Protein AF-A0A7W1K5Y5-F1 (afdb_monomer_lite)

Radius of gyration: 14.54 Å; chains: 1; bounding box: 31×32×37 Å

Sequence (139 aa):
MLELPGAWGYDALVDNRMPPELSLALRAKARAANARMVLLRRPGRQESGGGVCYLAHTGPRRSWLERLRLASPEDLLDVDLTHFDEGEPAQAGRIDRRPLYLVCTNGRRDPCCAERGRQVAARLAEALGDRVWECTHIG

Secondary structure (DSSP, 8-state):
-EE--S---SSTTTSSSS-HHHHHHHHHHHHHTTPPP-EEE-STTPPP-S-EEEEEEE-SS-EEEEEEE-SSGGGGGSS--TTTTTT----SSEE--SPPEEEE--TTT-HHHHHHHHHHHHHHHHHHGGGEEEES---

pLDDT: mean 90.52, std 7.07, range [66.94, 97.38]

Structure (mmCIF, N/CA/C/O backbone):
data_AF-A0A7W1K5Y5-F1
#
_entry.id   AF-A0A7W1K5Y5-F1
#
loop_
_atom_site.group_PDB
_atom_site.id
_atom_site.type_symbol
_atom_site.label_atom_id
_atom_site.label_alt_id
_atom_site.label_comp_id
_atom_site.label_asym_id
_atom_site.label_entity_id
_atom_site.label_seq_id
_atom_site.pdbx_PDB_ins_code
_atom_site.Cartn_x
_atom_site.Cartn_y
_atom_site.Cartn_z
_atom_site.occupancy
_atom_site.B_iso_or_equiv
_atom_site.auth_seq_id
_atom_site.auth_comp_id
_atom_site.auth_asym_id
_atom_site.auth_atom_id
_atom_site.pdbx_PDB_model_num
ATOM 1 N N . MET A 1 1 ? 0.009 -4.053 -3.837 1.00 95.62 1 MET A N 1
ATOM 2 C CA . MET A 1 1 ? -0.352 -3.620 -2.470 1.00 95.62 1 MET A CA 1
ATOM 3 C C . MET A 1 1 ? 0.866 -3.798 -1.583 1.00 95.62 1 MET A C 1
ATOM 5 O O . MET A 1 1 ? 1.397 -4.897 -1.556 1.00 95.62 1 MET A O 1
ATOM 9 N N . LEU A 1 2 ? 1.326 -2.759 -0.896 1.00 95.62 2 LEU A N 1
ATOM 10 C CA . LEU A 1 2 ? 2.610 -2.761 -0.186 1.00 95.62 2 LEU A CA 1
ATOM 11 C C . LEU A 1 2 ? 2.406 -2.533 1.313 1.00 95.62 2 LEU A C 1
ATOM 13 O O . LEU A 1 2 ? 1.738 -1.574 1.692 1.00 95.62 2 LEU A O 1
ATOM 17 N N . GLU A 1 3 ? 2.992 -3.372 2.164 1.00 95.12 3 GLU A N 1
ATOM 18 C CA . GLU A 1 3 ? 3.049 -3.130 3.605 1.00 95.12 3 GLU A CA 1
ATOM 19 C C . GLU A 1 3 ? 3.913 -1.900 3.904 1.00 95.12 3 GLU A C 1
ATOM 21 O O . GLU A 1 3 ? 5.137 -1.917 3.781 1.00 95.12 3 GLU A O 1
ATOM 26 N N . LEU A 1 4 ? 3.254 -0.825 4.329 1.00 92.75 4 LEU A N 1
ATOM 27 C CA . LEU A 1 4 ? 3.894 0.399 4.779 1.00 92.75 4 LEU A CA 1
ATOM 28 C C . LEU A 1 4 ? 3.160 0.946 6.016 1.00 92.75 4 LEU A C 1
ATOM 30 O O . LEU A 1 4 ? 2.280 1.808 5.899 1.00 92.75 4 LEU A O 1
ATOM 34 N N . PRO A 1 5 ? 3.512 0.443 7.216 1.00 88.62 5 PRO A N 1
ATOM 35 C CA . PRO A 1 5 ? 2.993 0.947 8.478 1.00 88.62 5 PRO A CA 1
ATOM 36 C C . PRO A 1 5 ? 3.270 2.439 8.673 1.00 88.62 5 PRO A C 1
ATOM 38 O O . PRO A 1 5 ? 4.293 2.959 8.238 1.00 88.62 5 PRO A O 1
ATOM 41 N N . GLY A 1 6 ? 2.386 3.117 9.400 1.00 86.31 6 GLY A N 1
ATOM 42 C CA . GLY A 1 6 ? 2.520 4.539 9.710 1.00 86.31 6 GLY A CA 1
ATOM 43 C C . GLY A 1 6 ? 1.257 5.330 9.398 1.00 86.31 6 GLY A C 1
ATOM 44 O O . GLY A 1 6 ? 0.188 4.763 9.146 1.00 86.31 6 GLY A O 1
ATOM 45 N N . ALA A 1 7 ? 1.382 6.653 9.474 1.00 85.56 7 ALA A N 1
ATOM 46 C CA . ALA A 1 7 ? 0.328 7.574 9.079 1.00 85.56 7 ALA A CA 1
ATOM 47 C C . ALA A 1 7 ? 0.278 7.707 7.550 1.00 85.56 7 ALA A C 1
ATOM 49 O O . ALA A 1 7 ? 1.309 7.669 6.883 1.00 85.56 7 ALA A O 1
ATOM 50 N N . TRP A 1 8 ? -0.931 7.886 7.022 1.00 89.94 8 TRP A N 1
ATOM 51 C CA . TRP A 1 8 ? -1.182 8.160 5.611 1.00 89.94 8 TRP A CA 1
ATOM 52 C C . TRP A 1 8 ? -1.906 9.500 5.495 1.00 89.94 8 TRP A C 1
ATOM 54 O O . TRP A 1 8 ? -2.828 9.773 6.274 1.00 89.94 8 TRP A O 1
ATOM 64 N N . GLY A 1 9 ? -1.473 10.336 4.556 1.00 85.75 9 GLY A N 1
ATOM 65 C CA . GLY A 1 9 ? -2.149 11.585 4.228 1.00 85.75 9 GLY A CA 1
ATOM 66 C C . GLY A 1 9 ? -3.311 11.407 3.252 1.00 85.75 9 GLY A C 1
ATOM 67 O O . GLY A 1 9 ? -3.947 10.349 3.187 1.00 85.75 9 GLY A O 1
ATOM 68 N N . TYR A 1 10 ? -3.610 12.478 2.518 1.00 84.50 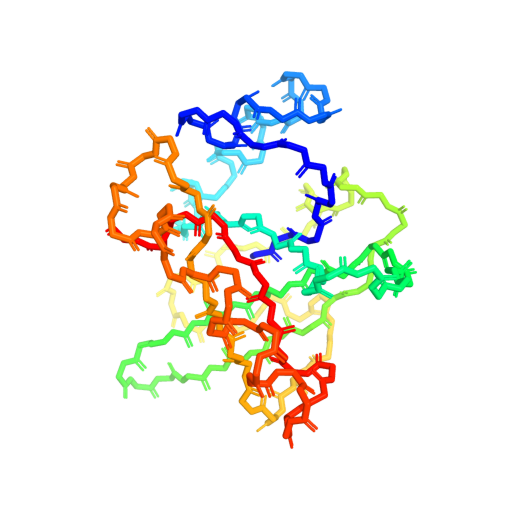10 TYR A N 1
ATOM 69 C CA . TYR A 1 10 ? -4.727 12.496 1.577 1.00 84.50 10 TYR A CA 1
ATOM 70 C C . TYR A 1 10 ? -4.392 11.649 0.345 1.00 84.50 10 TYR A C 1
ATOM 72 O O . TYR A 1 10 ? -5.108 10.687 0.042 1.00 84.50 10 TYR A O 1
ATOM 80 N N . ASP A 1 11 ? -3.254 11.933 -0.298 1.00 86.19 11 ASP A N 1
ATOM 81 C CA . ASP A 1 11 ? -2.668 11.034 -1.289 1.00 86.19 11 ASP A CA 1
ATOM 82 C C . ASP A 1 11 ? -1.679 10.120 -0.578 1.00 86.19 11 ASP A C 1
ATOM 84 O O . ASP A 1 11 ? -0.502 10.424 -0.448 1.00 86.19 11 ASP A O 1
ATOM 88 N N . ALA A 1 12 ? -2.160 8.982 -0.091 1.00 86.62 12 ALA A N 1
ATOM 89 C CA . ALA A 1 12 ? -1.344 8.094 0.721 1.00 86.62 12 ALA A CA 1
ATOM 90 C C . ALA A 1 12 ? -0.072 7.585 0.022 1.00 86.62 12 ALA A C 1
ATOM 92 O O . ALA A 1 12 ? 0.862 7.209 0.722 1.00 86.62 12 ALA A O 1
ATOM 93 N N . LEU A 1 13 ? -0.007 7.562 -1.316 1.00 86.75 13 LEU A N 1
ATOM 94 C CA . LEU A 1 13 ? 1.216 7.158 -2.018 1.00 86.75 13 LEU A CA 1
ATOM 95 C C . LEU A 1 13 ? 2.296 8.233 -1.987 1.00 86.75 13 LEU A C 1
ATOM 97 O O . LEU A 1 13 ? 3.454 7.877 -2.123 1.00 86.75 13 LEU A O 1
ATOM 101 N N . VAL A 1 14 ? 1.941 9.499 -1.777 1.00 87.56 14 VAL A N 1
ATOM 102 C CA . VAL A 1 14 ? 2.892 10.617 -1.667 1.00 87.56 14 VAL A CA 1
ATOM 103 C C . VAL A 1 14 ? 3.065 11.032 -0.204 1.00 87.56 14 VAL A C 1
ATOM 105 O O . VAL A 1 14 ? 4.177 11.209 0.278 1.00 87.56 14 VAL A O 1
ATOM 108 N N . ASP A 1 15 ? 1.960 11.103 0.533 1.00 87.88 15 ASP A N 1
ATOM 109 C CA . ASP A 1 15 ? 1.890 11.490 1.935 1.00 87.88 15 ASP A CA 1
ATOM 110 C C . ASP A 1 15 ? 2.100 10.275 2.855 1.00 87.88 15 ASP A C 1
ATOM 112 O O . ASP A 1 15 ? 1.188 9.822 3.564 1.00 87.88 15 ASP A O 1
ATOM 116 N N . ASN A 1 16 ? 3.303 9.710 2.823 1.00 91.25 16 ASN A N 1
ATOM 117 C CA . ASN A 1 16 ? 3.702 8.609 3.694 1.00 91.25 16 ASN A CA 1
ATOM 118 C C . ASN A 1 16 ? 5.177 8.742 4.111 1.00 91.25 16 ASN A C 1
ATOM 120 O O . ASN A 1 16 ? 5.788 9.794 3.969 1.00 91.25 16 ASN A O 1
ATOM 124 N N . ARG A 1 17 ? 5.731 7.684 4.707 1.00 89.88 17 ARG A N 1
ATOM 125 C CA . ARG A 1 17 ? 7.096 7.667 5.252 1.00 89.88 17 ARG A CA 1
ATOM 126 C C . ARG A 1 17 ? 8.194 7.290 4.245 1.00 89.88 17 ARG A C 1
ATOM 128 O O . ARG A 1 17 ? 9.358 7.291 4.627 1.00 89.88 17 ARG A O 1
ATOM 135 N N . MET A 1 18 ? 7.844 6.856 3.033 1.00 91.56 18 MET A N 1
ATOM 136 C CA . MET A 1 18 ? 8.817 6.536 1.985 1.00 91.56 18 MET A CA 1
ATOM 137 C C . MET A 1 18 ? 9.437 7.823 1.433 1.00 91.56 18 MET A C 1
ATOM 139 O O . MET A 1 18 ? 8.774 8.863 1.432 1.00 91.56 18 MET A O 1
ATOM 143 N N . PRO A 1 19 ? 10.667 7.750 0.897 1.00 93.12 19 PRO A N 1
ATOM 144 C CA . PRO A 1 19 ? 11.231 8.838 0.113 1.00 93.12 19 PRO A CA 1
ATOM 145 C C . PRO A 1 19 ? 10.275 9.261 -1.023 1.00 93.12 19 PRO A C 1
ATOM 147 O O . PRO A 1 19 ? 9.678 8.389 -1.675 1.00 93.12 19 PRO A O 1
ATOM 150 N N . PRO A 1 20 ? 10.100 10.571 -1.279 1.00 92.88 20 PRO A N 1
ATOM 151 C CA . PRO A 1 20 ? 9.228 11.060 -2.348 1.00 92.88 20 PRO A CA 1
ATOM 152 C C . PRO A 1 20 ? 9.586 10.497 -3.727 1.00 92.88 20 PRO A C 1
ATOM 154 O O . PRO A 1 20 ? 8.702 10.154 -4.511 1.00 92.88 20 PRO A O 1
ATOM 157 N N . GLU A 1 21 ? 10.876 10.342 -4.014 1.00 95.25 21 GLU A N 1
ATOM 158 C CA . GLU A 1 21 ? 11.390 9.842 -5.290 1.00 95.25 21 GLU A CA 1
ATOM 159 C C . GLU A 1 21 ? 10.963 8.388 -5.516 1.00 95.25 21 GLU A C 1
ATOM 161 O O . GLU A 1 21 ? 10.482 8.033 -6.594 1.00 95.25 21 GLU A O 1
ATOM 166 N N . LEU A 1 22 ? 11.056 7.565 -4.468 1.00 94.88 22 LEU A N 1
ATOM 167 C CA . LEU A 1 22 ? 10.615 6.174 -4.501 1.00 94.88 22 LEU A CA 1
ATOM 168 C C . LEU A 1 22 ? 9.099 6.073 -4.682 1.00 94.88 22 LEU A C 1
ATOM 170 O O . LEU A 1 22 ? 8.612 5.301 -5.508 1.00 94.88 22 LEU A O 1
ATOM 174 N N . SER A 1 23 ? 8.350 6.892 -3.947 1.00 94.38 23 SER A N 1
ATOM 175 C CA . SER A 1 23 ? 6.893 6.978 -4.065 1.00 94.38 23 SER A CA 1
ATOM 176 C C . SER A 1 23 ? 6.447 7.305 -5.495 1.00 94.38 23 SER A C 1
ATOM 178 O O . SER A 1 23 ? 5.547 6.658 -6.041 1.00 94.38 23 SER A O 1
ATOM 180 N N . LEU A 1 24 ? 7.110 8.274 -6.135 1.00 94.56 24 LEU A N 1
ATOM 181 C CA . LEU A 1 24 ? 6.850 8.660 -7.522 1.00 94.56 24 LEU A CA 1
ATOM 182 C C . LEU A 1 24 ? 7.232 7.555 -8.514 1.00 94.56 24 LEU A C 1
ATOM 184 O O . LEU A 1 24 ? 6.452 7.273 -9.427 1.00 94.56 24 LEU A O 1
ATOM 188 N N . ALA A 1 25 ? 8.379 6.900 -8.321 1.00 96.19 25 ALA A N 1
ATOM 189 C CA . ALA A 1 25 ? 8.826 5.799 -9.172 1.00 96.19 25 ALA A CA 1
ATOM 190 C C . ALA A 1 25 ? 7.856 4.606 -9.120 1.00 96.19 25 ALA A C 1
ATOM 192 O O . ALA A 1 25 ? 7.428 4.103 -10.162 1.00 96.19 25 ALA A O 1
ATOM 193 N N . LEU A 1 26 ? 7.424 4.204 -7.921 1.00 95.38 26 LEU A N 1
ATOM 194 C CA . LEU A 1 26 ? 6.448 3.125 -7.741 1.00 95.38 26 LEU A CA 1
ATOM 195 C C . LEU A 1 26 ? 5.081 3.488 -8.331 1.00 95.38 26 LEU A C 1
ATOM 197 O O . LEU A 1 26 ? 4.442 2.650 -8.972 1.00 95.38 26 LEU A O 1
ATOM 201 N N . ARG A 1 27 ? 4.648 4.747 -8.188 1.00 94.25 27 ARG A N 1
ATOM 202 C CA . ARG A 1 27 ? 3.419 5.246 -8.823 1.00 94.25 27 ARG A CA 1
ATOM 203 C C . ARG A 1 27 ? 3.502 5.182 -10.347 1.00 94.25 27 ARG A C 1
ATOM 205 O O . ARG A 1 27 ? 2.538 4.759 -10.985 1.00 94.25 27 ARG A O 1
ATOM 212 N N . ALA A 1 28 ? 4.629 5.590 -10.929 1.00 95.44 28 ALA A N 1
ATOM 213 C CA . ALA A 1 28 ? 4.851 5.528 -12.370 1.00 95.44 28 ALA A CA 1
ATOM 214 C C . ALA A 1 28 ? 4.860 4.077 -12.876 1.00 95.44 28 ALA A C 1
ATOM 216 O O . ALA A 1 28 ? 4.167 3.772 -13.846 1.00 95.44 28 ALA A O 1
ATOM 217 N N . LYS A 1 29 ? 5.556 3.172 -12.175 1.00 95.69 29 LYS A N 1
ATOM 218 C CA . LYS A 1 29 ? 5.602 1.739 -12.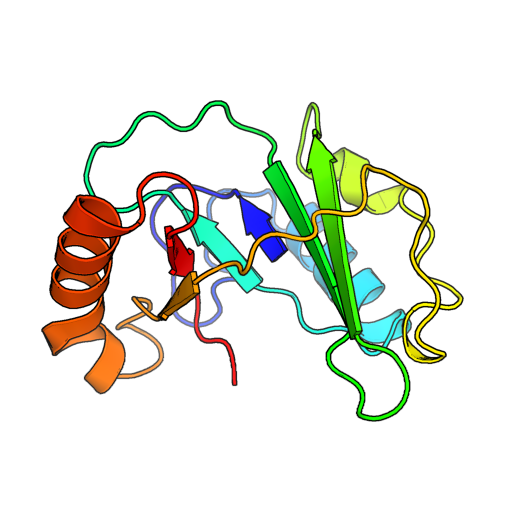499 1.00 95.69 29 LYS A CA 1
ATOM 219 C C . LYS A 1 29 ? 4.217 1.093 -12.440 1.00 95.69 29 LYS A C 1
ATOM 221 O O . LYS A 1 29 ? 3.810 0.434 -13.391 1.00 95.69 29 LYS A O 1
ATOM 226 N N . ALA A 1 30 ? 3.459 1.334 -11.367 1.00 94.25 30 ALA A N 1
ATOM 227 C CA . ALA A 1 30 ? 2.087 0.841 -11.249 1.00 94.25 30 ALA A CA 1
ATOM 228 C C . ALA A 1 30 ? 1.197 1.372 -12.384 1.00 94.25 30 ALA A C 1
ATOM 230 O O . ALA A 1 30 ? 0.463 0.601 -12.994 1.00 94.25 30 ALA A O 1
ATOM 231 N N . ARG A 1 31 ? 1.308 2.664 -12.726 1.00 94.50 31 ARG A N 1
ATOM 232 C CA . ARG A 1 31 ? 0.556 3.263 -13.838 1.00 94.50 31 ARG A CA 1
ATOM 233 C C . ARG A 1 31 ? 0.909 2.631 -15.188 1.00 94.50 31 ARG A C 1
ATOM 235 O O . ARG A 1 31 ? 0.000 2.391 -15.974 1.00 94.50 31 ARG A O 1
ATOM 242 N N . ALA A 1 32 ? 2.189 2.370 -15.451 1.00 95.69 32 ALA A N 1
ATOM 243 C CA . ALA A 1 32 ? 2.638 1.723 -16.685 1.00 95.69 32 ALA A CA 1
ATOM 244 C C . ALA A 1 32 ? 2.074 0.299 -16.834 1.00 95.69 32 ALA A C 1
ATOM 246 O O . ALA A 1 32 ? 1.753 -0.113 -17.940 1.00 95.69 32 ALA A O 1
ATOM 247 N N . ALA A 1 33 ? 1.885 -0.407 -15.717 1.00 94.44 33 ALA A N 1
ATOM 248 C CA . ALA A 1 33 ? 1.278 -1.737 -15.667 1.00 94.44 33 ALA A CA 1
ATOM 249 C C . ALA A 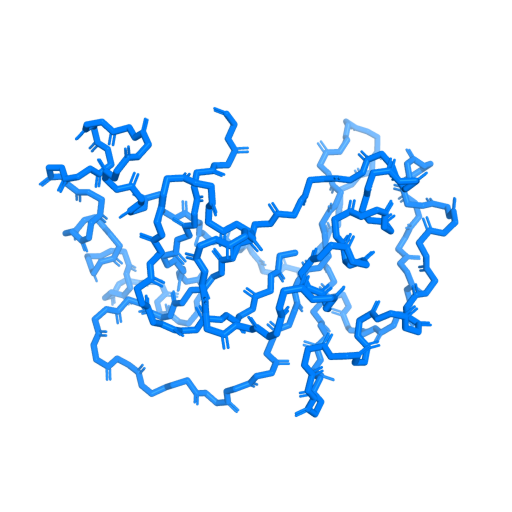1 33 ? -0.263 -1.726 -15.552 1.00 94.44 33 ALA A C 1
ATOM 251 O O . ALA A 1 33 ? -0.853 -2.749 -15.213 1.00 94.44 33 ALA A O 1
ATOM 252 N N . ASN A 1 34 ? -0.916 -0.568 -15.738 1.00 93.12 34 ASN A N 1
ATOM 253 C CA . ASN A 1 34 ? -2.356 -0.369 -15.509 1.00 93.12 34 ASN A CA 1
ATOM 254 C C . ASN A 1 34 ? -2.845 -0.849 -14.119 1.00 93.12 34 ASN A C 1
ATOM 256 O O . ASN A 1 34 ? -3.998 -1.227 -13.914 1.00 93.12 34 ASN A O 1
ATOM 260 N N . ALA A 1 35 ? -1.955 -0.828 -13.129 1.00 92.69 35 ALA A N 1
ATOM 261 C CA . ALA A 1 35 ? -2.203 -1.328 -11.790 1.00 92.69 35 ALA A CA 1
ATOM 262 C C . ALA A 1 35 ? -2.514 -0.191 -10.811 1.00 92.69 35 ALA A C 1
ATOM 264 O O . ALA A 1 35 ? -2.008 0.932 -10.904 1.00 92.69 35 ALA A O 1
ATOM 265 N N . ARG A 1 36 ? -3.308 -0.514 -9.788 1.00 92.12 36 ARG A N 1
ATOM 266 C CA . ARG A 1 36 ? -3.527 0.366 -8.638 1.00 92.12 36 ARG A CA 1
ATOM 267 C C . ARG A 1 36 ? -2.598 -0.026 -7.499 1.00 92.12 36 ARG A C 1
ATOM 269 O O . ARG A 1 36 ? -2.565 -1.179 -7.069 1.00 92.12 36 ARG A O 1
ATOM 276 N N . MET A 1 37 ? -1.897 0.960 -6.954 1.00 93.50 37 MET A N 1
ATOM 277 C CA . MET A 1 37 ? -1.103 0.777 -5.747 1.00 93.50 37 MET A CA 1
ATOM 278 C C . MET A 1 37 ? -1.905 1.190 -4.508 1.00 93.50 37 MET A C 1
ATOM 280 O O . MET A 1 37 ? -2.609 2.196 -4.500 1.00 93.50 37 MET A O 1
ATOM 284 N N . VAL A 1 38 ? -1.801 0.371 -3.465 1.00 94.81 38 VAL A N 1
ATOM 285 C CA . VAL A 1 38 ? -2.496 0.513 -2.180 1.00 94.81 38 VAL A CA 1
ATOM 286 C C . VAL A 1 38 ? -1.478 0.201 -1.093 1.00 94.81 38 VAL A C 1
ATOM 288 O O . VAL A 1 38 ? -0.727 -0.772 -1.233 1.00 94.81 38 VAL A O 1
ATOM 291 N N . LEU A 1 39 ? -1.451 1.001 -0.030 1.00 95.19 39 LEU A N 1
ATOM 292 C CA . LEU A 1 39 ? -0.611 0.734 1.134 1.00 95.19 39 LEU A CA 1
ATOM 293 C C . LEU A 1 39 ? -1.397 -0.053 2.175 1.00 95.19 39 LEU A C 1
ATOM 295 O O . LEU A 1 39 ? -2.596 0.161 2.354 1.00 95.19 39 LEU A O 1
ATOM 299 N N . LEU A 1 40 ? -0.705 -0.962 2.848 1.00 95.12 40 LEU A N 1
ATOM 300 C CA . LEU A 1 40 ? -1.250 -1.873 3.840 1.00 95.12 40 LEU A CA 1
ATOM 301 C C . LEU A 1 40 ? -0.557 -1.665 5.183 1.00 95.12 40 LEU A C 1
ATOM 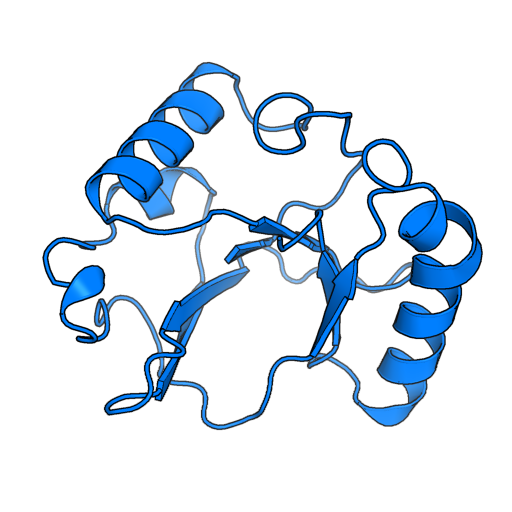303 O O . LEU A 1 40 ? 0.630 -1.345 5.244 1.00 95.12 40 LEU A O 1
ATOM 307 N N . ARG A 1 41 ? -1.279 -1.915 6.270 1.00 93.19 41 ARG A N 1
ATOM 308 C CA . ARG A 1 41 ? -0.695 -2.093 7.604 1.00 93.19 41 ARG A CA 1
ATOM 309 C C . ARG A 1 41 ? -1.526 -3.075 8.421 1.00 93.19 41 ARG A C 1
ATOM 311 O O . ARG A 1 41 ? -2.703 -3.301 8.130 1.00 93.19 41 ARG A O 1
ATOM 318 N N . ARG A 1 42 ? -0.913 -3.672 9.439 1.00 93.31 42 ARG A N 1
ATOM 319 C CA . ARG A 1 42 ? -1.620 -4.589 10.332 1.00 93.31 42 ARG A CA 1
ATOM 320 C C . ARG A 1 42 ? -2.657 -3.847 11.187 1.00 93.31 42 ARG A C 1
ATOM 322 O O . ARG A 1 42 ? -2.363 -2.734 11.626 1.00 93.31 42 ARG A O 1
ATOM 329 N N . PRO A 1 43 ? -3.842 -4.436 11.432 1.00 91.88 43 PRO A N 1
ATOM 330 C CA . PRO A 1 43 ? -4.806 -3.876 12.370 1.00 91.88 43 PRO A CA 1
ATOM 331 C C . PRO A 1 43 ? -4.241 -3.761 13.793 1.00 91.88 43 PRO A C 1
ATOM 333 O O . PRO A 1 43 ? -3.582 -4.668 14.306 1.00 91.88 43 PRO A O 1
ATOM 336 N N . GLY A 1 44 ? -4.529 -2.642 14.457 1.00 83.44 44 GLY A N 1
ATOM 337 C CA . GLY A 1 44 ? -4.139 -2.420 15.853 1.00 83.44 44 GLY A CA 1
ATOM 338 C C . GLY A 1 44 ? -2.621 -2.352 16.080 1.00 83.44 44 GLY A C 1
ATOM 339 O O . GLY A 1 44 ? -1.895 -1.706 15.332 1.00 83.44 44 GLY A O 1
ATOM 340 N N . ARG A 1 45 ? -2.147 -2.975 17.168 1.00 71.44 45 ARG A N 1
ATOM 341 C CA . ARG A 1 45 ? -0.721 -3.026 17.561 1.00 71.44 45 ARG A CA 1
ATOM 342 C C . ARG A 1 45 ? -0.021 -4.315 17.120 1.00 71.44 45 ARG A C 1
ATOM 344 O O . ARG A 1 45 ? 0.991 -4.686 17.702 1.00 71.44 45 ARG A O 1
ATOM 351 N N . GLN A 1 46 ? -0.575 -5.028 16.143 1.00 71.56 46 GLN A N 1
ATOM 352 C CA . GLN A 1 46 ? 0.056 -6.252 15.664 1.00 71.56 46 GLN A CA 1
ATOM 353 C C . GLN A 1 46 ? 1.426 -5.939 15.057 1.00 71.56 46 GLN A C 1
ATOM 355 O O . GLN A 1 46 ? 1.552 -5.058 14.203 1.00 71.56 46 GLN A O 1
ATOM 360 N N . GLU A 1 47 ? 2.444 -6.676 15.499 1.00 66.94 47 GLU A N 1
ATOM 361 C CA . GLU A 1 47 ? 3.783 -6.535 14.949 1.00 66.94 47 GLU A CA 1
ATOM 362 C C . GLU A 1 47 ? 3.792 -6.953 13.478 1.00 66.94 47 GLU A C 1
ATOM 364 O O . GLU A 1 47 ? 3.323 -8.022 13.078 1.00 66.94 47 GLU A O 1
ATOM 369 N N . SER A 1 48 ? 4.320 -6.056 12.655 1.00 69.19 48 SER A N 1
ATOM 370 C CA . SER A 1 48 ? 4.578 -6.312 11.250 1.00 69.19 48 SER A CA 1
ATOM 371 C C . SER A 1 48 ? 5.889 -7.089 11.162 1.00 69.19 48 SER A C 1
ATOM 373 O O . SER A 1 48 ? 6.933 -6.561 11.540 1.00 69.19 48 SER A O 1
ATOM 375 N N . GLY A 1 49 ? 5.861 -8.292 10.581 1.00 69.00 49 GLY A N 1
ATOM 376 C CA . GLY A 1 49 ? 7.082 -8.985 10.150 1.00 69.00 49 GLY A CA 1
ATOM 377 C C . GLY A 1 49 ? 7.850 -8.241 9.045 1.00 69.00 49 GLY A C 1
ATOM 378 O O . GLY A 1 49 ? 8.957 -8.656 8.703 1.00 69.00 49 GLY A O 1
ATOM 379 N N . GLY A 1 50 ? 7.260 -7.159 8.518 1.00 78.00 50 GLY A N 1
ATOM 380 C CA . GLY A 1 50 ? 7.834 -6.248 7.542 1.00 78.00 50 GLY A CA 1
ATOM 381 C C . GLY A 1 50 ? 7.892 -6.834 6.138 1.00 78.00 50 GLY A C 1
ATOM 382 O O . GLY A 1 50 ? 7.906 -8.052 5.939 1.00 78.00 50 GLY A O 1
ATOM 383 N N . GLY A 1 51 ? 7.960 -5.934 5.156 1.00 87.75 51 GLY A N 1
ATOM 384 C CA . GLY A 1 51 ? 8.336 -6.285 3.792 1.00 87.75 51 GLY A CA 1
ATOM 385 C C . GLY A 1 51 ? 7.321 -7.145 3.048 1.00 87.75 51 GLY A C 1
ATOM 386 O O . GLY A 1 51 ? 7.692 -7.820 2.097 1.00 87.75 51 GLY A O 1
ATOM 387 N N . VAL A 1 52 ? 6.049 -7.189 3.445 1.00 94.44 52 VAL A N 1
ATOM 388 C CA . VAL A 1 52 ? 5.059 -7.938 2.664 1.00 94.44 52 VAL A CA 1
ATOM 389 C C . VAL A 1 52 ? 4.522 -7.081 1.520 1.00 94.44 52 VAL A C 1
ATOM 391 O O . VAL A 1 52 ? 4.020 -5.977 1.722 1.00 94.44 52 VAL A O 1
ATOM 394 N N . CYS A 1 53 ? 4.554 -7.621 0.306 1.00 96.62 53 CYS A N 1
ATOM 395 C CA . CYS A 1 53 ? 3.830 -7.070 -0.833 1.00 96.62 53 CYS A CA 1
ATOM 396 C C . CYS A 1 53 ? 2.861 -8.123 -1.372 1.00 96.62 53 CYS A C 1
ATOM 398 O O . CYS A 1 53 ? 3.162 -9.315 -1.396 1.00 96.62 53 CYS A O 1
ATOM 400 N N . TYR A 1 54 ? 1.684 -7.675 -1.788 1.00 96.94 54 TYR A N 1
ATOM 401 C CA . TYR A 1 54 ? 0.722 -8.488 -2.510 1.00 96.94 54 TYR A CA 1
ATOM 402 C C . TYR A 1 54 ? 0.483 -7.899 -3.889 1.00 96.94 54 TYR A C 1
ATOM 404 O O . TYR A 1 54 ? 0.115 -6.728 -4.027 1.00 96.94 54 TYR A O 1
ATOM 412 N N . LEU A 1 55 ? 0.622 -8.738 -4.896 1.00 97.06 55 LEU A N 1
ATOM 413 C CA . LEU A 1 55 ? 0.165 -8.491 -6.248 1.00 97.06 55 LEU A CA 1
ATOM 414 C C . LEU A 1 55 ? -1.153 -9.235 -6.434 1.00 97.06 55 LEU A C 1
ATOM 416 O O . LEU A 1 55 ? -1.292 -10.372 -5.991 1.00 97.06 55 LEU A O 1
ATOM 420 N N . ALA A 1 56 ? -2.144 -8.579 -7.025 1.00 95.75 56 ALA A N 1
ATOM 421 C CA . ALA A 1 56 ? -3.446 -9.188 -7.231 1.00 95.75 56 ALA A CA 1
ATOM 422 C C . ALA A 1 56 ? -4.028 -8.760 -8.565 1.00 95.75 56 ALA A C 1
ATOM 424 O O . ALA A 1 56 ? -3.995 -7.578 -8.911 1.00 95.75 56 ALA A O 1
ATOM 425 N N . HIS A 1 57 ? -4.630 -9.725 -9.244 1.00 94.88 57 HIS A N 1
ATOM 426 C CA . HIS A 1 57 ? -5.452 -9.500 -10.416 1.00 94.88 57 HIS A CA 1
ATOM 427 C C . HIS A 1 57 ? -6.839 -10.084 -10.131 1.00 94.88 57 HIS A C 1
ATOM 429 O O . HIS A 1 57 ? -6.962 -11.225 -9.680 1.00 94.88 57 HIS A O 1
ATOM 435 N N . THR A 1 58 ? -7.885 -9.287 -10.346 1.00 90.44 58 THR A N 1
ATOM 436 C CA . THR A 1 58 ? -9.284 -9.625 -10.021 1.00 90.44 58 THR A CA 1
ATOM 437 C C . THR A 1 58 ? -10.172 -9.636 -11.266 1.00 90.44 58 THR A C 1
ATOM 439 O O . THR A 1 58 ? -11.360 -9.323 -11.188 1.00 90.44 58 THR A O 1
ATOM 442 N N . GLY A 1 59 ? -9.591 -9.932 -12.430 1.00 87.44 59 GLY A N 1
ATOM 443 C CA . GLY A 1 59 ? -10.318 -10.019 -13.688 1.00 87.44 59 GLY A CA 1
ATOM 444 C C . GLY A 1 59 ? -11.291 -11.209 -13.719 1.00 87.44 59 GLY A C 1
ATOM 445 O O . GLY A 1 59 ? -11.116 -12.195 -13.004 1.00 87.44 59 GLY A O 1
ATOM 446 N N . PRO A 1 60 ? -12.321 -11.168 -14.578 1.00 82.50 60 PRO A N 1
ATOM 447 C CA . PRO A 1 60 ? -13.346 -12.213 -14.629 1.00 82.50 60 PRO A CA 1
ATOM 448 C C . PRO A 1 60 ? -12.830 -13.557 -15.166 1.00 82.50 60 PRO A C 1
ATOM 450 O O . PRO A 1 60 ? -13.405 -14.599 -14.866 1.00 82.50 60 PRO A O 1
ATOM 453 N N . ARG A 1 61 ? -11.763 -13.553 -15.981 1.00 85.00 61 ARG A N 1
ATOM 454 C CA . ARG A 1 61 ? -11.209 -14.773 -16.605 1.00 85.00 61 ARG A CA 1
ATOM 455 C C . ARG A 1 61 ? -10.073 -15.393 -15.801 1.00 85.00 61 ARG A C 1
ATOM 457 O O . ARG A 1 61 ? -9.839 -16.593 -15.904 1.00 85.00 61 ARG A O 1
ATOM 464 N N . ARG A 1 62 ? -9.347 -14.576 -15.041 1.00 87.88 62 ARG A N 1
ATOM 465 C CA . ARG A 1 62 ? -8.205 -14.982 -14.223 1.00 87.88 62 ARG A CA 1
ATOM 466 C C . ARG A 1 62 ? -8.250 -14.186 -12.936 1.00 87.88 62 ARG A C 1
ATOM 468 O O . ARG A 1 62 ? -8.374 -12.970 -12.977 1.00 87.88 62 ARG A O 1
ATOM 475 N N . SER A 1 63 ? -8.129 -14.868 -11.807 1.00 92.69 63 SER A N 1
ATOM 476 C CA . SER A 1 63 ? -8.004 -14.220 -10.509 1.00 92.69 63 SER A CA 1
ATOM 477 C C . SER A 1 63 ? -6.894 -14.884 -9.725 1.00 92.69 63 SER A C 1
ATOM 479 O O . SER A 1 63 ? -6.899 -16.108 -9.562 1.00 92.69 63 SER A O 1
ATOM 481 N N . TRP A 1 64 ? -5.963 -14.091 -9.224 1.00 95.88 64 TRP A N 1
ATOM 482 C CA . TRP A 1 64 ? -4.853 -14.604 -8.442 1.00 95.88 64 TRP A CA 1
ATOM 483 C C . TRP A 1 64 ? -4.379 -13.568 -7.435 1.00 95.88 64 TRP A C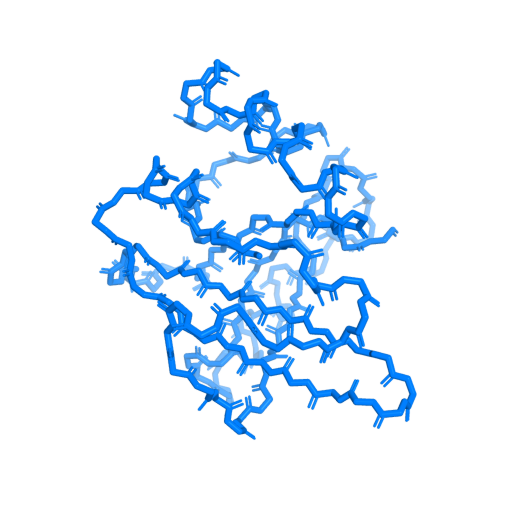 1
ATOM 485 O O . TRP A 1 64 ? -4.596 -12.363 -7.576 1.00 95.88 64 TRP A O 1
ATOM 495 N N . LEU A 1 65 ? -3.726 -14.085 -6.403 1.00 97.12 65 LEU A N 1
ATOM 496 C CA . LEU A 1 65 ? -3.055 -13.319 -5.376 1.00 97.12 65 LEU A CA 1
ATOM 497 C C . LEU A 1 65 ? -1.649 -13.889 -5.241 1.00 97.12 65 LEU A C 1
ATOM 499 O O . LEU A 1 65 ? -1.471 -15.084 -5.009 1.00 97.12 65 LEU A O 1
ATOM 503 N N . GLU A 1 66 ? -0.654 -13.036 -5.386 1.00 97.38 66 GLU A N 1
ATOM 504 C CA . GLU A 1 66 ? 0.748 -13.389 -5.256 1.00 97.38 66 GLU A CA 1
ATOM 505 C C . GLU A 1 66 ? 1.344 -12.601 -4.097 1.00 97.38 66 GLU A C 1
ATOM 507 O O . GLU A 1 66 ? 1.206 -11.381 -4.015 1.00 97.38 66 GLU A O 1
ATOM 512 N N . ARG A 1 67 ? 1.976 -13.316 -3.168 1.00 96.88 67 ARG A N 1
ATOM 513 C CA . ARG A 1 67 ? 2.620 -12.740 -1.994 1.00 96.88 67 ARG A CA 1
ATOM 514 C C . ARG A 1 67 ? 4.128 -12.742 -2.184 1.00 96.88 67 ARG A C 1
ATOM 516 O O . ARG A 1 67 ? 4.731 -13.797 -2.377 1.00 96.88 67 ARG A O 1
ATOM 523 N N . LEU A 1 68 ? 4.717 -11.567 -2.034 1.00 96.19 68 LEU A N 1
ATOM 524 C CA . LEU A 1 68 ? 6.147 -11.328 -2.085 1.00 96.19 68 LEU A CA 1
ATOM 525 C C . LEU A 1 68 ? 6.639 -10.938 -0.692 1.00 96.19 68 LEU A C 1
ATOM 527 O O . LEU A 1 68 ? 5.905 -10.335 0.105 1.00 96.19 68 LEU A O 1
ATOM 531 N N . ARG A 1 69 ? 7.898 -11.273 -0.420 1.00 95.12 69 ARG A N 1
ATOM 532 C CA . ARG A 1 69 ? 8.646 -10.740 0.712 1.00 95.12 69 ARG A CA 1
ATOM 533 C C . ARG A 1 69 ? 9.780 -9.889 0.160 1.00 95.12 69 ARG A C 1
ATOM 535 O O . ARG A 1 69 ? 10.580 -10.383 -0.620 1.00 95.12 69 ARG A O 1
ATOM 542 N N . LEU A 1 70 ? 9.804 -8.637 0.572 1.00 94.19 70 LEU A N 1
ATOM 543 C CA . LEU A 1 70 ? 10.765 -7.621 0.187 1.00 94.19 70 LEU A CA 1
ATOM 544 C C . LEU A 1 70 ? 11.687 -7.354 1.380 1.00 94.19 70 LEU A C 1
ATOM 546 O O . LEU A 1 70 ? 11.232 -7.367 2.530 1.00 94.19 70 LEU A O 1
ATOM 550 N N . ALA A 1 71 ? 12.965 -7.118 1.117 1.00 92.50 71 ALA A N 1
ATOM 551 C CA . ALA A 1 71 ? 13.882 -6.571 2.109 1.00 92.50 71 ALA A CA 1
ATOM 552 C C . ALA A 1 71 ? 13.599 -5.077 2.310 1.00 92.50 71 ALA A C 1
ATOM 554 O O . ALA A 1 71 ? 13.641 -4.588 3.443 1.00 92.50 71 ALA A O 1
ATOM 555 N N . SER A 1 72 ? 13.230 -4.377 1.235 1.00 91.75 72 SER A N 1
ATOM 556 C CA . SER A 1 72 ? 12.830 -2.975 1.283 1.00 91.75 72 SER A CA 1
ATOM 557 C C . SER A 1 72 ? 11.804 -2.618 0.191 1.00 91.75 72 SER A C 1
ATOM 559 O O . SER A 1 72 ? 11.595 -3.383 -0.749 1.00 91.75 72 SER A O 1
ATOM 561 N N . PRO A 1 73 ? 11.084 -1.485 0.304 1.00 92.56 73 PRO A N 1
ATOM 562 C CA . PRO A 1 73 ? 10.120 -1.067 -0.719 1.00 92.56 73 PRO A CA 1
ATOM 563 C C . PRO A 1 73 ? 10.718 -0.874 -2.123 1.00 92.56 73 PRO A C 1
ATOM 565 O O . PRO A 1 73 ? 9.996 -1.008 -3.111 1.00 92.56 73 PRO A O 1
ATOM 568 N N . GLU A 1 74 ? 12.012 -0.565 -2.209 1.00 94.75 74 GLU A N 1
ATOM 569 C CA . GLU A 1 74 ? 12.776 -0.385 -3.446 1.00 94.75 74 GLU A CA 1
ATOM 570 C C . GLU A 1 74 ? 12.812 -1.657 -4.296 1.00 94.75 74 GLU A C 1
ATOM 572 O O . GLU A 1 74 ? 12.695 -1.552 -5.513 1.00 94.75 74 GLU A O 1
ATOM 577 N N . ASP A 1 75 ? 12.848 -2.842 -3.674 1.00 95.25 75 ASP A N 1
ATOM 578 C CA . ASP A 1 75 ? 12.844 -4.142 -4.367 1.00 95.25 75 ASP A CA 1
ATOM 579 C C . ASP A 1 75 ? 11.632 -4.304 -5.307 1.00 95.25 75 ASP A C 1
ATOM 581 O O . ASP A 1 75 ? 11.653 -5.061 -6.276 1.00 95.25 75 ASP A O 1
ATOM 585 N N . LEU A 1 76 ? 10.537 -3.580 -5.043 1.00 94.94 76 LEU A N 1
ATOM 586 C CA . LEU A 1 76 ? 9.349 -3.602 -5.894 1.00 94.94 76 LEU A CA 1
ATOM 587 C C . LEU A 1 76 ? 9.597 -2.960 -7.271 1.00 94.94 76 LEU A C 1
ATOM 589 O O . LEU A 1 76 ? 8.830 -3.211 -8.203 1.00 94.94 76 LEU A O 1
ATOM 593 N N . LEU A 1 77 ? 10.648 -2.147 -7.424 1.00 95.75 77 LEU A N 1
ATOM 594 C CA . LEU A 1 77 ? 11.052 -1.581 -8.713 1.00 95.75 77 LEU A CA 1
ATOM 595 C C . LEU A 1 77 ? 11.617 -2.642 -9.663 1.00 95.75 77 LEU A C 1
ATOM 597 O O . LEU A 1 77 ? 11.462 -2.478 -10.874 1.00 95.75 77 LEU A O 1
ATOM 601 N N . ASP A 1 78 ? 12.152 -3.744 -9.140 1.00 95.69 78 ASP A N 1
ATOM 602 C CA . ASP A 1 78 ? 12.736 -4.831 -9.938 1.00 95.69 78 ASP A CA 1
ATOM 603 C C . ASP A 1 78 ? 11.711 -5.899 -10.345 1.00 95.69 78 ASP A C 1
ATOM 605 O O . ASP A 1 78 ? 11.974 -6.736 -11.205 1.00 95.69 78 ASP A O 1
ATOM 609 N N . VAL A 1 79 ? 10.505 -5.861 -9.772 1.00 96.56 79 VAL A N 1
ATOM 610 C CA . VAL A 1 79 ? 9.434 -6.809 -10.105 1.00 96.56 79 VAL A CA 1
ATOM 611 C C . VAL A 1 79 ? 8.907 -6.551 -11.516 1.00 96.56 79 VAL A C 1
ATOM 613 O O . VAL A 1 79 ? 8.454 -5.445 -11.823 1.00 96.56 79 VAL A O 1
ATOM 616 N N . ASP A 1 80 ? 8.917 -7.570 -12.372 1.00 95.56 80 ASP A N 1
ATOM 617 C CA . ASP A 1 80 ? 8.342 -7.475 -13.712 1.00 95.56 80 ASP A CA 1
ATOM 618 C C . ASP A 1 80 ? 6.806 -7.479 -13.650 1.00 95.56 80 ASP A C 1
ATOM 620 O O . ASP A 1 80 ? 6.183 -8.391 -13.110 1.00 95.56 80 ASP A O 1
ATOM 624 N N . LEU A 1 81 ? 6.196 -6.425 -14.191 1.00 95.25 81 LEU A N 1
ATOM 625 C CA . LEU A 1 81 ? 4.743 -6.250 -14.271 1.00 95.25 81 LEU A CA 1
ATOM 626 C C . LEU A 1 81 ? 4.269 -6.110 -15.726 1.00 95.25 81 LEU A C 1
ATOM 628 O O . LEU A 1 81 ? 3.146 -5.666 -15.959 1.00 95.25 81 LEU A O 1
ATOM 632 N N . THR A 1 82 ? 5.106 -6.463 -16.706 1.00 93.56 82 THR A N 1
ATOM 633 C CA . THR A 1 82 ? 4.839 -6.245 -18.138 1.00 93.56 82 THR A CA 1
ATOM 634 C C . THR A 1 82 ? 3.527 -6.893 -18.590 1.00 93.56 82 THR A C 1
ATOM 636 O O . THR A 1 82 ? 2.749 -6.266 -19.300 1.00 93.56 82 THR A O 1
ATOM 639 N N . HIS A 1 83 ? 3.229 -8.102 -18.102 1.00 92.19 83 HIS A N 1
ATOM 640 C CA . HIS A 1 83 ? 2.019 -8.866 -18.450 1.00 92.19 83 HIS A CA 1
ATOM 641 C C . HIS A 1 83 ? 0.907 -8.786 -17.388 1.00 92.19 83 HIS A C 1
ATOM 643 O O . HIS A 1 83 ? -0.038 -9.578 -17.387 1.00 92.19 83 HIS A O 1
ATOM 649 N N . PHE A 1 84 ? 1.000 -7.829 -16.463 1.00 91.12 84 PHE A N 1
ATOM 650 C CA . PHE A 1 84 ? 0.087 -7.745 -15.322 1.00 91.12 84 PHE A CA 1
ATOM 651 C C . PHE A 1 84 ? -1.368 -7.448 -15.733 1.00 91.12 84 PHE A C 1
ATOM 653 O O . PHE A 1 84 ? -2.307 -8.011 -15.161 1.00 91.12 84 PHE A O 1
ATOM 660 N N . ASP A 1 85 ? -1.563 -6.598 -16.746 1.00 89.94 85 ASP A N 1
ATOM 661 C CA . ASP A 1 85 ? -2.888 -6.245 -17.285 1.00 89.94 85 ASP A CA 1
ATOM 662 C C . ASP A 1 85 ? -3.512 -7.396 -18.099 1.00 89.94 85 ASP A C 1
ATOM 664 O O . ASP A 1 85 ? -4.730 -7.556 -18.143 1.00 89.94 85 ASP A O 1
ATOM 668 N N . GLU A 1 86 ? -2.677 -8.280 -18.653 1.00 90.56 86 GLU A N 1
ATOM 669 C CA . GLU A 1 86 ? -3.098 -9.504 -19.353 1.00 90.56 86 GLU A CA 1
ATOM 670 C C . GLU A 1 86 ? -3.554 -10.609 -18.379 1.00 90.56 86 GLU A C 1
ATOM 672 O O . GLU A 1 86 ? -4.074 -11.653 -18.786 1.00 90.56 86 GLU A O 1
ATOM 677 N N . GLY A 1 87 ? -3.402 -10.371 -17.072 1.00 91.88 87 GLY A N 1
ATOM 678 C CA . GLY A 1 87 ? -3.806 -11.289 -16.015 1.00 91.88 87 GLY A CA 1
ATOM 679 C C . GLY A 1 87 ? -2.802 -12.403 -15.743 1.00 91.88 87 GLY A C 1
ATOM 680 O O . GLY A 1 87 ? -3.171 -13.391 -15.098 1.00 91.88 87 GLY A O 1
ATOM 681 N N . GLU A 1 88 ? -1.553 -12.254 -16.183 1.00 93.31 88 GLU A N 1
ATOM 682 C CA . GLU A 1 88 ? -0.466 -13.170 -15.838 1.00 93.31 88 GLU A CA 1
ATOM 683 C C . GLU A 1 88 ? 0.209 -12.751 -14.515 1.00 93.31 88 GLU A C 1
ATOM 685 O O . GLU A 1 88 ? 0.465 -11.562 -14.301 1.00 93.31 88 GLU A O 1
ATOM 690 N N . PRO A 1 89 ? 0.481 -13.700 -13.596 1.00 94.44 89 PRO A N 1
ATOM 691 C CA . PRO A 1 89 ? 1.259 -13.432 -12.389 1.00 94.44 89 PRO A CA 1
ATOM 692 C C . PRO A 1 89 ? 2.660 -12.907 -12.702 1.00 94.44 89 PRO A C 1
ATOM 694 O O . PRO A 1 89 ? 3.254 -13.287 -13.708 1.00 94.44 89 PRO A O 1
ATOM 697 N N . ALA A 1 90 ? 3.219 -12.112 -11.788 1.00 94.69 90 ALA A N 1
ATOM 698 C CA . ALA A 1 90 ? 4.576 -11.583 -11.933 1.00 94.69 90 ALA A CA 1
ATOM 699 C C . ALA A 1 90 ? 5.652 -12.656 -11.701 1.00 94.69 90 ALA A C 1
ATOM 701 O O . ALA A 1 90 ? 6.800 -12.472 -12.090 1.00 94.69 90 ALA A O 1
ATOM 702 N N . GLN A 1 91 ? 5.291 -13.767 -11.044 1.00 95.12 91 GLN A N 1
ATOM 703 C CA . GLN A 1 91 ? 6.204 -14.864 -10.688 1.00 95.12 91 GLN A CA 1
ATOM 704 C C . GLN A 1 91 ? 7.381 -14.414 -9.800 1.00 95.12 91 GLN A C 1
ATOM 706 O O . GLN A 1 91 ? 8.426 -15.058 -9.744 1.00 95.12 91 GLN A O 1
ATOM 711 N N . ALA A 1 92 ? 7.194 -13.315 -9.073 1.00 94.62 92 ALA A N 1
ATOM 712 C CA . ALA A 1 92 ? 8.156 -12.714 -8.157 1.00 94.62 92 ALA A CA 1
ATOM 713 C C . ALA A 1 92 ? 7.968 -13.184 -6.700 1.00 94.62 92 ALA A C 1
ATOM 715 O O . ALA A 1 92 ? 8.701 -12.777 -5.796 1.00 94.62 92 ALA A O 1
ATOM 716 N N . GLY A 1 93 ? 6.971 -14.029 -6.438 1.00 95.50 93 GLY A N 1
ATOM 717 C CA . GLY A 1 93 ? 6.672 -14.558 -5.118 1.00 95.50 93 GLY A CA 1
ATOM 718 C C . GLY A 1 93 ? 5.875 -15.856 -5.165 1.00 95.50 93 GLY A C 1
ATOM 719 O O . GLY A 1 93 ? 5.977 -16.670 -6.080 1.00 95.50 93 GLY A O 1
ATOM 720 N N . ARG A 1 94 ? 5.080 -16.086 -4.118 1.00 96.50 94 ARG A N 1
ATOM 721 C CA . ARG A 1 94 ? 4.263 -17.294 -3.981 1.00 96.50 94 ARG A CA 1
ATOM 722 C C . ARG A 1 94 ? 2.797 -16.971 -4.220 1.00 96.50 94 ARG A C 1
ATOM 724 O O . ARG A 1 94 ? 2.237 -16.122 -3.528 1.00 96.50 94 ARG A O 1
ATOM 731 N N . ILE A 1 95 ? 2.142 -17.744 -5.083 1.00 97.12 95 ILE A N 1
ATOM 732 C CA . ILE A 1 95 ? 0.681 -17.716 -5.209 1.00 97.12 95 ILE A CA 1
ATOM 733 C C . ILE A 1 95 ? 0.039 -18.102 -3.869 1.00 97.12 95 ILE A C 1
ATOM 735 O O . ILE A 1 95 ? 0.237 -19.212 -3.358 1.00 97.12 95 ILE A O 1
ATOM 739 N N . ASP A 1 96 ? -0.732 -17.186 -3.288 1.00 95.38 96 ASP A N 1
ATOM 740 C CA . ASP A 1 96 ? -1.555 -17.444 -2.111 1.00 95.38 96 ASP A CA 1
ATOM 741 C C . ASP A 1 96 ? -2.990 -17.748 -2.549 1.00 95.38 96 ASP A C 1
ATOM 743 O O . ASP A 1 96 ? -3.616 -17.005 -3.299 1.00 95.38 96 ASP A O 1
ATOM 747 N N . ARG A 1 97 ? -3.511 -18.885 -2.086 1.00 94.50 97 ARG A N 1
ATOM 748 C CA . ARG A 1 97 ? -4.877 -19.338 -2.388 1.00 94.50 97 ARG A CA 1
ATOM 749 C C . ARG A 1 97 ? -5.878 -18.900 -1.325 1.00 94.50 97 ARG A C 1
ATOM 751 O O . ARG A 1 97 ? -7.075 -19.126 -1.477 1.00 94.50 97 ARG A O 1
ATOM 758 N N . ARG A 1 98 ? -5.400 -18.323 -0.222 1.00 93.19 98 ARG A N 1
ATOM 759 C CA . ARG A 1 98 ? -6.263 -17.843 0.855 1.00 93.19 98 ARG A CA 1
ATOM 760 C C . ARG A 1 98 ? -6.741 -16.426 0.527 1.00 93.19 98 ARG A C 1
ATOM 762 O O . ARG A 1 98 ? -5.927 -15.602 0.118 1.00 93.19 98 ARG A O 1
ATOM 769 N N . PRO A 1 99 ? -8.027 -16.110 0.754 1.00 92.44 99 PRO A N 1
ATOM 770 C CA . PRO A 1 99 ? -8.518 -14.749 0.585 1.00 92.44 99 PRO A CA 1
ATOM 771 C C . PRO A 1 99 ? -7.789 -13.761 1.497 1.00 92.44 99 PRO A C 1
ATOM 773 O O . PRO A 1 99 ? -7.571 -14.059 2.679 1.00 92.44 99 PRO A O 1
ATOM 776 N N . LEU A 1 100 ? -7.505 -12.581 0.952 1.00 95.12 100 LEU A N 1
ATOM 777 C CA . LEU A 1 100 ? -7.014 -11.406 1.664 1.00 95.12 100 LEU A CA 1
ATOM 778 C C . LEU A 1 100 ? -8.189 -10.458 1.924 1.00 95.12 100 LEU A C 1
ATOM 780 O O . LEU A 1 100 ? -8.960 -10.175 1.009 1.00 95.12 100 LEU A O 1
ATOM 784 N N . TYR A 1 101 ? -8.322 -9.961 3.152 1.00 95.44 101 TYR A N 1
ATOM 785 C CA . TYR A 1 101 ? -9.375 -9.018 3.526 1.00 95.44 101 TYR A CA 1
ATOM 786 C C . TYR A 1 101 ? -8.766 -7.642 3.751 1.00 95.44 101 TYR A C 1
ATOM 788 O O . TYR A 1 101 ? -7.853 -7.482 4.562 1.00 95.44 101 TYR A O 1
ATOM 796 N N . LEU A 1 102 ? -9.283 -6.652 3.031 1.00 95.12 102 LEU A N 1
ATOM 797 C CA . LEU A 1 102 ? -8.784 -5.285 3.051 1.00 95.12 102 LEU A CA 1
ATOM 798 C C . LEU A 1 102 ? -9.868 -4.366 3.599 1.00 95.12 102 LEU A C 1
ATOM 800 O O . LEU A 1 102 ? -10.999 -4.379 3.113 1.00 95.12 102 LEU A O 1
ATOM 804 N N . VAL A 1 103 ? -9.519 -3.570 4.603 1.00 94.50 103 VAL A N 1
ATOM 805 C CA . VAL A 1 103 ? -10.430 -2.605 5.219 1.00 94.50 103 VAL A CA 1
ATOM 806 C C . VAL A 1 103 ? -9.840 -1.213 5.072 1.00 94.50 103 VAL A C 1
ATOM 808 O O . VAL A 1 103 ? -8.784 -0.915 5.629 1.00 94.50 103 VAL A O 1
ATOM 811 N N . CYS A 1 104 ? -10.528 -0.345 4.329 1.00 93.44 104 CYS A N 1
ATOM 812 C CA . CYS A 1 104 ? -10.115 1.046 4.188 1.00 93.44 104 CYS A CA 1
ATOM 813 C C . CYS A 1 104 ? -10.171 1.753 5.544 1.00 93.44 104 CYS A C 1
ATOM 815 O O . CYS A 1 104 ? -11.214 1.801 6.196 1.00 93.44 104 CYS A O 1
ATOM 817 N N . THR A 1 105 ? -9.049 2.348 5.947 1.00 91.75 105 THR A N 1
ATOM 818 C CA . THR A 1 105 ? -8.958 3.174 7.162 1.00 91.75 105 THR A CA 1
ATOM 819 C C . THR A 1 105 ? -8.354 4.549 6.888 1.00 91.75 105 THR A C 1
ATOM 821 O O . THR A 1 105 ? -7.946 5.244 7.825 1.00 91.75 105 THR A O 1
ATOM 824 N N . ASN A 1 106 ? -8.252 4.953 5.614 1.00 85.88 106 ASN A N 1
ATOM 825 C CA . ASN A 1 106 ? -7.778 6.287 5.251 1.00 85.88 106 ASN A CA 1
ATOM 826 C C . ASN A 1 106 ? -8.903 7.323 5.371 1.00 85.88 106 ASN A C 1
ATOM 828 O O . ASN A 1 106 ? -9.497 7.750 4.381 1.00 85.88 106 ASN A O 1
ATOM 832 N N . GLY A 1 107 ? -9.151 7.751 6.606 1.00 79.38 107 GLY A N 1
ATOM 833 C CA . GLY A 1 107 ? -10.169 8.750 6.916 1.00 79.38 107 GLY A CA 1
ATOM 834 C C . GLY A 1 107 ? -9.919 10.147 6.342 1.00 79.38 107 GLY A C 1
ATOM 835 O O . GLY A 1 107 ? -10.843 10.949 6.301 1.00 79.38 107 GLY A O 1
ATOM 836 N N . ARG A 1 108 ? -8.695 10.461 5.885 1.00 79.31 108 ARG A N 1
ATOM 837 C CA . ARG A 1 108 ? -8.414 11.752 5.233 1.00 79.31 108 ARG A CA 1
ATOM 838 C C . ARG A 1 108 ? -8.976 11.829 3.820 1.00 79.31 108 ARG A C 1
ATOM 840 O O . ARG A 1 108 ? -9.188 12.930 3.329 1.00 79.31 108 ARG A O 1
ATOM 847 N N . ARG A 1 109 ? -9.193 10.680 3.177 1.00 76.00 109 ARG A N 1
ATOM 848 C CA . ARG A 1 109 ? -9.712 10.603 1.810 1.00 76.00 109 ARG A CA 1
ATOM 849 C C . ARG A 1 109 ? -11.210 10.323 1.765 1.00 76.00 109 ARG A C 1
ATOM 851 O O . ARG A 1 109 ? -11.880 10.854 0.890 1.00 76.00 109 ARG A O 1
ATOM 858 N N . ASP A 1 110 ? -11.719 9.531 2.708 1.00 75.19 110 ASP A N 1
ATOM 859 C CA . ASP A 1 110 ? -13.137 9.182 2.785 1.00 75.19 110 ASP A CA 1
ATOM 860 C C . ASP A 1 110 ? -13.627 9.181 4.250 1.00 75.19 110 ASP A C 1
ATOM 862 O O . ASP A 1 110 ? -13.105 8.404 5.065 1.00 75.19 110 ASP A O 1
ATOM 866 N N . PRO A 1 111 ? -14.624 10.018 4.607 1.00 74.31 111 PRO A N 1
ATOM 867 C CA . PRO A 1 111 ? -15.193 10.061 5.952 1.00 74.31 111 PRO A CA 1
ATOM 868 C C . PRO A 1 111 ? -15.718 8.707 6.446 1.00 74.31 111 PRO A C 1
ATOM 870 O O . PRO A 1 111 ? -15.551 8.391 7.627 1.00 74.31 111 PRO A O 1
ATOM 873 N N . CYS A 1 112 ? -16.276 7.859 5.570 1.00 74.81 112 CYS A N 1
ATOM 874 C CA . CYS A 1 112 ? -16.835 6.573 6.004 1.00 74.81 112 CYS A CA 1
ATOM 875 C C . CYS A 1 112 ? -15.742 5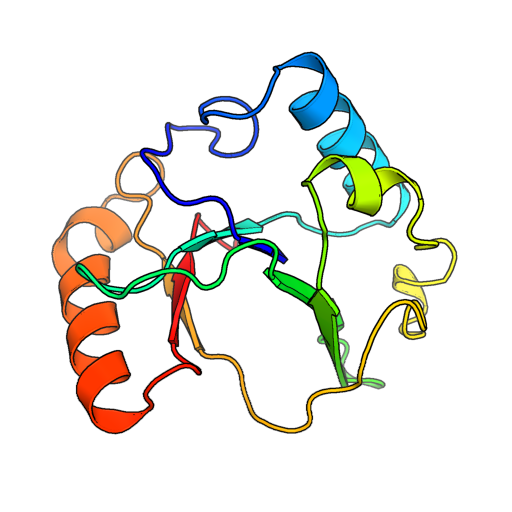.615 6.520 1.00 74.81 112 CYS A C 1
ATOM 877 O O . CYS A 1 112 ? -15.951 4.875 7.489 1.00 74.81 112 CYS A O 1
ATOM 879 N N . CYS A 1 113 ? -14.532 5.694 5.948 1.00 79.00 113 CYS A N 1
ATOM 880 C CA . CYS A 1 113 ? -13.365 4.953 6.425 1.00 79.00 113 CYS A CA 1
ATOM 881 C C . CYS A 1 113 ? -12.858 5.488 7.779 1.00 79.00 113 CYS A C 1
ATOM 883 O O . CYS A 1 113 ? -12.278 4.724 8.559 1.00 79.00 113 CYS A O 1
ATOM 885 N N . ALA A 1 114 ? -13.057 6.783 8.069 1.00 70.25 114 ALA A N 1
ATOM 886 C CA . ALA A 1 114 ? -12.616 7.424 9.310 1.00 70.25 114 ALA A CA 1
ATOM 887 C C . ALA A 1 114 ? -13.412 6.941 10.529 1.00 70.25 114 ALA A C 1
ATOM 889 O O . ALA A 1 114 ? -12.828 6.678 11.581 1.00 70.25 114 ALA A O 1
ATOM 890 N N . GLU A 1 115 ? -14.731 6.812 10.380 1.00 77.56 115 GLU A N 1
ATOM 891 C CA . GLU A 1 115 ? -15.632 6.546 11.504 1.00 77.56 115 GLU A CA 1
ATOM 892 C C . GLU A 1 115 ? -15.542 5.107 12.017 1.00 77.56 115 GLU A C 1
ATOM 894 O O . GLU A 1 115 ? -15.534 4.875 13.227 1.00 77.56 115 GLU A O 1
ATOM 899 N N . ARG A 1 116 ? -15.486 4.122 11.108 1.00 85.69 116 ARG A N 1
ATOM 900 C CA . ARG A 1 116 ? -15.658 2.702 11.479 1.00 85.69 116 ARG A CA 1
ATOM 901 C C . ARG A 1 116 ? -14.564 1.768 10.981 1.00 85.69 116 ARG A C 1
ATOM 903 O O . ARG A 1 116 ? -14.444 0.665 11.513 1.00 85.69 116 ARG A O 1
ATOM 910 N N . GLY A 1 117 ? -13.736 2.192 10.024 1.00 90.75 117 GLY A N 1
ATOM 911 C CA . GLY A 1 117 ? -12.779 1.310 9.347 1.00 90.75 117 GLY A CA 1
ATOM 912 C C . GLY A 1 117 ? -11.855 0.561 10.312 1.00 90.75 117 GLY A C 1
ATOM 913 O O . GLY A 1 117 ? -11.744 -0.660 10.247 1.00 90.75 117 GLY A O 1
ATOM 914 N N . ARG A 1 118 ? -11.251 1.265 11.280 1.00 89.12 118 ARG A N 1
ATOM 915 C CA . ARG A 1 118 ? -10.337 0.639 12.259 1.00 89.12 118 ARG A CA 1
ATOM 916 C C . ARG A 1 118 ? -11.032 -0.377 13.165 1.00 89.12 118 ARG A C 1
ATOM 918 O O . ARG A 1 118 ? -10.453 -1.409 13.481 1.00 89.12 118 ARG A O 1
ATOM 925 N N . GLN A 1 119 ? -12.271 -0.101 13.572 1.00 90.25 119 GLN A N 1
ATOM 926 C CA . GLN A 1 119 ? -13.038 -1.017 14.420 1.00 90.25 119 GLN A CA 1
ATOM 927 C C . GLN A 1 119 ? -13.411 -2.284 13.645 1.00 90.25 119 GLN A C 1
ATOM 929 O O . GLN A 1 119 ? -13.253 -3.386 14.163 1.00 90.25 119 GLN A O 1
ATOM 934 N N . VAL A 1 120 ? -13.831 -2.138 12.383 1.00 93.12 120 VAL A N 1
ATOM 935 C CA . VAL A 1 120 ? -14.108 -3.272 11.489 1.00 93.12 120 VAL A CA 1
ATOM 936 C C . VAL A 1 120 ? -12.848 -4.111 11.271 1.00 93.12 120 VAL A C 1
ATOM 938 O O . VAL A 1 120 ? -12.900 -5.330 11.420 1.00 93.12 120 VAL A O 1
ATOM 941 N N . ALA A 1 121 ? -11.708 -3.476 10.983 1.00 94.25 121 ALA A N 1
ATOM 942 C CA . ALA A 1 121 ? -10.437 -4.170 10.787 1.00 94.25 121 ALA A CA 1
ATOM 943 C C . ALA A 1 121 ? -10.014 -4.964 12.033 1.00 94.25 121 ALA A C 1
ATOM 945 O O . ALA A 1 121 ? -9.654 -6.133 11.915 1.00 94.25 121 ALA A O 1
ATOM 946 N N . ALA A 1 122 ? -10.115 -4.361 13.222 1.00 92.38 122 ALA A N 1
ATOM 947 C CA . ALA A 1 122 ? -9.792 -5.026 14.482 1.00 92.38 122 ALA A CA 1
ATOM 948 C C . ALA A 1 122 ? -10.695 -6.246 14.741 1.00 92.38 122 ALA A C 1
ATOM 950 O O . ALA A 1 122 ? -10.193 -7.327 15.038 1.00 92.38 122 ALA A O 1
ATOM 951 N N . ARG A 1 123 ? -12.015 -6.108 14.553 1.00 93.62 123 ARG A N 1
ATOM 952 C CA . ARG A 1 123 ? -12.971 -7.213 14.748 1.00 93.62 123 ARG A CA 1
ATOM 953 C C . ARG A 1 123 ? -12.789 -8.344 13.745 1.00 93.62 123 ARG A C 1
ATOM 955 O O . ARG A 1 123 ? -12.866 -9.509 14.116 1.00 93.62 123 ARG A O 1
ATOM 962 N N . LEU A 1 124 ? -12.518 -8.025 12.482 1.00 94.88 124 LEU A N 1
ATOM 963 C CA . LEU A 1 124 ? -12.209 -9.053 11.491 1.00 94.88 124 LEU A CA 1
ATOM 964 C C . LEU A 1 124 ? -10.894 -9.762 11.824 1.00 94.88 124 LEU A C 1
ATOM 966 O O . LEU A 1 124 ? -10.807 -10.971 11.631 1.00 94.88 124 LEU A O 1
ATOM 970 N N . ALA A 1 125 ? -9.890 -9.048 12.341 1.00 93.94 125 ALA A N 1
ATOM 971 C CA . ALA A 1 125 ? -8.616 -9.648 12.728 1.00 93.94 125 ALA A CA 1
ATOM 972 C C . ALA A 1 125 ? -8.760 -10.654 13.885 1.00 93.94 125 ALA A C 1
ATOM 974 O O . ALA A 1 125 ? -8.061 -11.664 13.877 1.00 93.94 125 ALA A O 1
ATOM 975 N N . GLU A 1 126 ? -9.699 -10.443 14.819 1.00 93.38 126 GLU A N 1
ATOM 976 C CA . GLU A 1 126 ? -10.028 -11.418 15.880 1.00 93.38 126 GLU A CA 1
ATOM 977 C C . GLU A 1 126 ? -10.482 -12.772 15.298 1.00 93.38 126 GLU A C 1
ATOM 979 O O . GLU A 1 126 ? -10.127 -13.821 15.830 1.00 93.38 126 GLU A O 1
ATOM 984 N N . ALA A 1 127 ? -11.226 -12.763 14.185 1.00 93.88 127 ALA A N 1
ATOM 985 C CA . ALA A 1 127 ? -11.784 -13.972 13.572 1.00 93.88 127 ALA A CA 1
ATOM 986 C C . ALA A 1 127 ? -10.926 -14.562 12.434 1.00 93.88 127 ALA A C 1
ATOM 988 O O . ALA A 1 127 ? -10.930 -15.771 12.209 1.00 93.88 127 ALA A O 1
ATOM 989 N N . LEU A 1 128 ? -10.223 -13.713 11.678 1.00 94.44 128 LEU A N 1
ATOM 990 C CA . LEU A 1 128 ? -9.558 -14.069 10.415 1.00 94.44 128 LEU A CA 1
ATOM 991 C C . LEU A 1 128 ? -8.029 -13.915 10.470 1.00 94.44 128 LEU A C 1
ATOM 993 O O . LEU A 1 128 ? -7.343 -14.267 9.506 1.00 94.44 128 LEU A O 1
ATOM 997 N N . GLY A 1 129 ? -7.494 -13.413 11.585 1.00 91.94 129 GLY A N 1
ATOM 998 C CA . GLY A 1 129 ? -6.066 -13.358 11.874 1.00 91.94 129 GLY A CA 1
ATOM 999 C C . GLY A 1 129 ? -5.260 -12.527 10.874 1.00 91.94 129 GLY A C 1
ATOM 1000 O O . GLY A 1 129 ? -5.640 -11.425 10.478 1.00 91.94 129 GLY A O 1
ATOM 1001 N N . ASP A 1 130 ? -4.126 -13.081 10.441 1.00 89.94 130 ASP A N 1
ATOM 1002 C CA . ASP A 1 130 ? -3.130 -12.425 9.585 1.00 89.94 130 ASP A CA 1
ATOM 1003 C C . ASP A 1 130 ? -3.579 -12.201 8.127 1.00 89.94 130 ASP A C 1
ATOM 1005 O O . ASP A 1 130 ? -2.811 -11.695 7.300 1.00 89.94 130 ASP A O 1
ATOM 1009 N N . ARG A 1 131 ? -4.822 -12.551 7.803 1.00 92.38 131 ARG A N 1
ATOM 1010 C CA . ARG A 1 131 ? -5.430 -12.338 6.487 1.00 92.38 131 ARG A CA 1
ATOM 1011 C C . ARG A 1 131 ? -6.090 -10.969 6.361 1.00 92.38 131 ARG A C 1
ATOM 1013 O O . ARG A 1 131 ? -6.462 -10.587 5.253 1.00 92.38 131 ARG A O 1
ATOM 1020 N N . VAL A 1 132 ? -6.243 -10.248 7.471 1.00 95.56 132 VAL A N 1
ATOM 1021 C CA . VAL A 1 132 ? -6.856 -8.918 7.519 1.00 95.56 132 VAL A CA 1
ATOM 1022 C C . VAL A 1 132 ? -5.782 -7.840 7.510 1.00 95.56 132 VAL A C 1
ATOM 1024 O O . VAL A 1 132 ? -4.789 -7.916 8.239 1.00 95.56 132 VAL A O 1
ATOM 1027 N N . TRP A 1 133 ? -6.011 -6.819 6.692 1.00 95.50 133 TRP A N 1
ATOM 1028 C CA . TRP A 1 133 ? -5.171 -5.635 6.601 1.00 95.50 133 TRP A CA 1
ATOM 1029 C C . TRP A 1 133 ? -6.020 -4.373 6.654 1.00 95.50 133 TRP A C 1
ATOM 1031 O O . TRP A 1 133 ? -7.065 -4.277 6.007 1.00 95.50 133 TRP A O 1
ATOM 1041 N N . GLU A 1 134 ? -5.527 -3.379 7.384 1.00 94.81 134 GLU A N 1
ATOM 1042 C CA . GLU A 1 134 ? -5.926 -2.002 7.138 1.00 94.81 134 GLU A CA 1
ATOM 1043 C C . GLU A 1 134 ? -5.257 -1.540 5.845 1.00 94.81 134 GLU A C 1
ATOM 1045 O O . GLU A 1 134 ? -4.086 -1.848 5.598 1.00 94.81 134 GLU A O 1
ATOM 1050 N N . CYS A 1 135 ? -5.979 -0.787 5.026 1.00 94.88 135 CYS A N 1
ATOM 1051 C CA . CYS A 1 135 ? -5.461 -0.299 3.763 1.00 94.88 135 CYS A CA 1
ATOM 1052 C C . CYS A 1 135 ? -5.795 1.171 3.521 1.00 94.88 135 CYS A C 1
ATOM 1054 O O . CYS A 1 135 ? -6.734 1.748 4.087 1.00 94.88 135 CYS A O 1
ATOM 1056 N N . THR A 1 136 ? -5.028 1.781 2.624 1.00 93.25 136 THR A N 1
ATOM 1057 C CA . THR A 1 136 ? -5.425 3.041 2.002 1.00 93.25 136 THR A CA 1
ATOM 1058 C C . THR A 1 136 ? -6.664 2.823 1.142 1.00 93.25 136 THR A C 1
ATOM 1060 O O . THR A 1 136 ? -7.032 1.694 0.835 1.00 93.25 136 THR A O 1
ATOM 1063 N N . HIS A 1 137 ? -7.320 3.907 0.748 1.00 88.75 137 HIS A N 1
ATOM 1064 C CA . HIS A 1 137 ? -8.502 3.838 -0.102 1.00 88.75 137 HIS A CA 1
ATOM 1065 C C . HIS A 1 137 ? -8.241 3.020 -1.384 1.00 88.75 137 HIS A C 1
ATOM 1067 O O . HIS A 1 137 ? -7.212 3.207 -2.038 1.00 88.75 137 HIS A O 1
ATOM 1073 N N . ILE A 1 138 ? -9.152 2.090 -1.694 1.00 79.06 138 ILE A N 1
ATOM 1074 C CA . ILE A 1 138 ? -8.984 1.075 -2.748 1.00 79.06 138 ILE A CA 1
ATOM 1075 C C . ILE A 1 138 ? -9.719 1.434 -4.040 1.00 79.06 138 ILE A C 1
ATOM 1077 O O . ILE A 1 138 ? -9.384 0.844 -5.063 1.00 79.06 138 ILE A O 1
ATOM 1081 N N . GLY A 1 139 ? -10.635 2.405 -4.058 1.00 67.25 139 GLY A N 1
ATOM 1082 C CA . GLY A 1 139 ? -11.373 2.781 -5.266 1.00 67.25 139 GLY A CA 1
ATOM 1083 C C . GLY A 1 139 ? -11.965 4.162 -5.193 1.00 67.25 139 GLY A C 1
ATOM 1084 O O . GLY A 1 139 ? -12.969 4.271 -4.467 1.00 67.25 139 GLY A O 1
#

Foldseek 3Di:
DWEADDDAAQPRLCRGDDDNVLSVLVVVVCVQLVHDDKYWYAADPDDDPDQWDWDWDDDPVETWIFIAGDPDSSVVSVQDSPCVNVRDDSPRGHIDPDAAAEFECNCNNPVVSVPCRSVVQVVVCVVPNPSGIYMHDDD